Protein AF-A0A958KUE3-F1 (afdb_monomer_lite)

Secondary structure (DSSP, 8-state):
-----PEEEEHHHHHHHHHHTS---HHHHHHHHHHHHHTTSEEEEEEETTEEEEEES-HHHHHHHHHHHHHHHHS-GGG-----GGGHHHHHHHHHHHTTSPP-TTSEEEEEHHHHHHHHHHHHSS---GGGGHHHHHTTSSPPPEEETTEEEEEEEHHHHHHHHHHHHHHHHHHHT-

Radius of gyration: 19.81 Å; chains: 1; bounding box: 50×32×53 Å

Foldseek 3Di:
DDPPFFDKDAPVVQCCCCCPVVVHHVVLVVVLLVLCVVVVQWDWDDPDPPDIIIGGDNPVLVVVLVVVVVCQVPDDPVLHQDDDPLLLLVLVLCLVVQVVADADPVQKGKDAQVVSQVCCCVPPVDGDHPCSCVSVCVSVQWDDWDQDPVGTMIMHRSVVSVSVSVSNVSVVVSVVSD

pLDDT: mean 91.99, std 10.43, range [32.44, 98.0]

Structure (mmCIF, N/CA/C/O backbone):
data_AF-A0A958KUE3-F1
#
_entry.id   AF-A0A958KUE3-F1
#
loop_
_atom_site.group_PDB
_atom_site.id
_atom_site.type_symbol
_atom_site.label_atom_id
_atom_site.label_alt_id
_atom_site.label_comp_id
_atom_site.label_asym_id
_atom_site.label_entity_id
_atom_site.label_seq_id
_atom_site.pdbx_PDB_ins_code
_atom_site.Cartn_x
_atom_site.Cartn_y
_atom_site.Cartn_z
_atom_site.occupancy
_atom_site.B_iso_or_equiv
_atom_site.auth_seq_id
_atom_site.auth_comp_id
_atom_site.auth_asym_id
_atom_site.auth_atom_id
_atom_site.pdbx_PDB_model_num
ATOM 1 N N . GLY A 1 1 ? -30.343 -12.728 -8.451 1.00 33.72 1 GLY A N 1
ATOM 2 C CA . GLY A 1 1 ? -29.444 -11.575 -8.282 1.00 33.72 1 GLY A CA 1
ATOM 3 C C . GLY A 1 1 ? -28.967 -11.576 -6.855 1.00 33.72 1 GLY A C 1
ATOM 4 O O . GLY A 1 1 ? -29.792 -11.409 -5.969 1.00 33.72 1 GLY A O 1
ATOM 5 N N . VAL A 1 2 ? -27.696 -11.893 -6.623 1.00 32.44 2 VAL A N 1
ATOM 6 C CA . VAL A 1 2 ? -27.146 -11.983 -5.267 1.00 32.44 2 VAL A CA 1
ATOM 7 C C . VAL A 1 2 ? -26.737 -10.577 -4.845 1.00 32.44 2 VAL A C 1
ATOM 9 O O . VAL A 1 2 ? -25.892 -9.954 -5.477 1.00 32.44 2 VAL A O 1
ATOM 12 N N . SER A 1 3 ? -27.402 -10.065 -3.814 1.00 36.22 3 SER A N 1
ATOM 13 C CA . SER A 1 3 ? -27.013 -8.849 -3.108 1.00 36.22 3 SER A CA 1
ATOM 14 C C . SER A 1 3 ? -25.618 -9.059 -2.514 1.00 36.22 3 SER A C 1
ATOM 16 O O . SER A 1 3 ? -25.464 -9.850 -1.584 1.00 36.22 3 SER A O 1
ATOM 18 N N . LEU A 1 4 ? -24.601 -8.375 -3.043 1.00 43.69 4 LEU A N 1
ATOM 19 C CA . LEU A 1 4 ? -23.309 -8.206 -2.370 1.00 43.69 4 LEU A CA 1
ATOM 20 C C . LEU A 1 4 ? -23.506 -7.181 -1.241 1.00 43.69 4 LEU A C 1
ATOM 22 O O . LEU A 1 4 ? -23.123 -6.019 -1.345 1.00 43.69 4 LEU A O 1
ATOM 26 N N . GLY A 1 5 ? -24.234 -7.585 -0.200 1.00 45.53 5 GLY A N 1
ATOM 27 C CA . GLY A 1 5 ? -24.525 -6.751 0.960 1.00 45.53 5 GLY A CA 1
ATOM 28 C C . GLY A 1 5 ? -23.297 -6.661 1.857 1.00 45.53 5 GLY A C 1
ATOM 29 O O . GLY A 1 5 ? -22.940 -7.650 2.492 1.00 45.53 5 GLY A O 1
ATOM 30 N N . GLY A 1 6 ? -22.660 -5.489 1.913 1.00 60.41 6 GLY A N 1
ATOM 31 C CA . GLY A 1 6 ? -21.537 -5.233 2.816 1.00 60.41 6 GLY A CA 1
ATOM 32 C C . GLY A 1 6 ? -21.851 -5.609 4.270 1.00 60.41 6 GLY A C 1
ATOM 33 O O . GLY A 1 6 ? -22.996 -5.516 4.725 1.00 60.41 6 GLY A O 1
ATOM 34 N N . HIS A 1 7 ? -20.833 -6.039 5.015 1.00 78.31 7 HIS A N 1
ATOM 35 C CA . HIS A 1 7 ? -21.016 -6.477 6.399 1.00 78.31 7 HIS A CA 1
ATOM 36 C C . HIS A 1 7 ? -21.287 -5.268 7.297 1.00 78.31 7 HIS A C 1
ATOM 38 O O . HIS A 1 7 ? -20.458 -4.361 7.411 1.00 78.31 7 HIS A O 1
ATOM 44 N N . ALA A 1 8 ? -22.461 -5.248 7.929 1.00 84.94 8 ALA A N 1
ATOM 45 C CA . ALA A 1 8 ? -22.851 -4.165 8.818 1.00 84.94 8 ALA A CA 1
ATOM 46 C C . ALA A 1 8 ? -22.104 -4.261 10.151 1.00 84.94 8 ALA A C 1
ATOM 48 O O . ALA A 1 8 ? -22.221 -5.249 10.877 1.00 84.94 8 ALA A O 1
ATOM 49 N N . LEU A 1 9 ? -21.378 -3.201 10.497 1.00 83.94 9 LEU A N 1
ATOM 50 C CA . LEU A 1 9 ? -20.696 -3.073 11.776 1.00 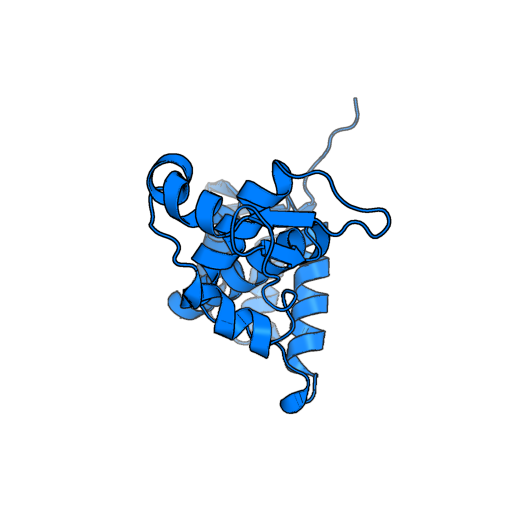83.94 9 LEU A CA 1
ATOM 51 C C . LEU A 1 9 ? -21.504 -2.160 12.704 1.00 83.94 9 LEU A C 1
ATOM 53 O O . LEU A 1 9 ? -21.892 -1.046 12.345 1.00 83.94 9 LEU A O 1
ATOM 57 N N . SER A 1 10 ? -21.753 -2.628 13.927 1.00 87.56 10 SER A N 1
ATOM 58 C CA . SER A 1 10 ? -22.473 -1.843 14.930 1.00 87.56 10 SER A CA 1
ATOM 59 C C . SER A 1 10 ? -21.571 -0.767 15.534 1.00 87.56 10 SER A C 1
ATOM 61 O O . SER A 1 10 ? -20.608 -1.075 16.237 1.00 87.56 10 SER A O 1
ATOM 63 N N . TRP A 1 11 ? -21.939 0.501 15.327 1.00 87.81 11 TRP A N 1
ATOM 64 C CA . TRP A 1 11 ? -21.273 1.665 15.922 1.00 87.81 11 TRP A CA 1
ATOM 65 C C . TRP A 1 11 ? -21.095 1.538 17.439 1.00 87.81 11 TRP A C 1
ATOM 67 O O . TRP A 1 11 ? -20.013 1.765 17.974 1.00 87.81 11 TRP A O 1
ATOM 77 N N . ASN A 1 12 ? -22.161 1.140 18.139 1.00 88.75 12 ASN A N 1
ATOM 78 C CA . ASN A 1 12 ? -22.158 1.035 19.597 1.00 88.75 12 ASN A CA 1
ATOM 79 C C . ASN A 1 12 ? -21.221 -0.067 20.093 1.00 88.75 12 ASN A C 1
ATOM 81 O O . ASN A 1 12 ? -20.610 0.083 21.150 1.00 88.75 12 ASN A O 1
ATOM 85 N N . VAL A 1 13 ? -21.119 -1.166 19.341 1.00 90.25 13 VAL A N 1
ATOM 86 C CA . VAL A 1 13 ? -20.192 -2.257 19.655 1.00 90.25 13 VAL A CA 1
ATOM 87 C C . VAL A 1 13 ? -18.763 -1.778 19.447 1.00 90.25 13 VAL A C 1
ATOM 89 O O . VAL A 1 13 ? -17.971 -1.860 20.380 1.00 90.25 13 VAL A O 1
ATOM 92 N N . LEU A 1 14 ? -18.455 -1.194 18.285 1.00 90.62 14 LEU A N 1
ATOM 93 C CA . LEU A 1 14 ? -17.115 -0.688 17.991 1.00 90.62 14 LEU A CA 1
ATOM 94 C C . LEU A 1 14 ? -16.666 0.346 19.033 1.00 90.62 14 LEU A C 1
ATOM 96 O O . LEU A 1 14 ? -15.618 0.175 19.649 1.00 90.62 14 LEU A O 1
ATOM 100 N N . ARG A 1 15 ? -17.514 1.338 19.334 1.00 92.19 15 ARG A N 1
ATOM 101 C CA . ARG A 1 15 ? -17.239 2.352 20.360 1.00 92.19 15 ARG A CA 1
ATOM 102 C C . ARG A 1 15 ? -16.988 1.735 21.734 1.00 92.19 15 ARG A C 1
ATOM 104 O O . ARG A 1 15 ? -16.117 2.201 22.467 1.00 92.19 15 ARG A O 1
ATOM 111 N N . ARG A 1 16 ? -17.754 0.704 22.105 1.00 93.31 16 ARG A N 1
ATOM 112 C CA . ARG A 1 16 ? -17.563 -0.008 23.373 1.00 93.31 16 ARG A CA 1
ATOM 113 C C . ARG A 1 16 ? -16.196 -0.684 23.420 1.00 93.31 16 ARG A C 1
ATOM 115 O O . ARG A 1 16 ? -15.510 -0.515 24.418 1.00 93.31 16 ARG A O 1
ATOM 122 N N . TYR A 1 17 ? -15.791 -1.385 22.361 1.00 93.56 17 TYR A N 1
ATOM 123 C CA . TYR A 1 17 ? -14.460 -1.992 22.277 1.00 93.56 17 TYR A CA 1
ATOM 124 C C . TYR A 1 17 ? -13.349 -0.941 22.354 1.00 93.56 17 TYR A C 1
ATOM 126 O O . TYR A 1 17 ? -12.425 -1.102 23.149 1.00 93.56 17 TYR A O 1
ATOM 134 N N . THR A 1 18 ? -13.463 0.161 21.605 1.00 93.94 18 THR A N 1
ATOM 135 C CA . THR A 1 18 ? -12.497 1.271 21.645 1.00 93.94 18 THR A CA 1
ATOM 136 C C . THR A 1 18 ? -12.271 1.776 23.069 1.00 93.94 18 THR A C 1
ATOM 138 O O . THR A 1 18 ? -11.129 1.890 23.501 1.00 93.94 18 THR A O 1
ATOM 141 N N . ILE A 1 19 ? -13.345 2.017 23.824 1.00 94.94 19 ILE A N 1
ATOM 142 C CA . ILE A 1 19 ? -13.240 2.577 25.177 1.00 94.94 19 ILE A CA 1
ATOM 143 C C . ILE A 1 19 ? -12.846 1.510 26.201 1.00 94.94 19 ILE A C 1
ATOM 145 O O . ILE A 1 19 ? -11.973 1.738 27.023 1.00 94.94 19 ILE A O 1
ATOM 149 N N . GLN A 1 20 ? -13.511 0.355 26.203 1.00 95.44 20 GLN A N 1
ATOM 150 C CA . GLN A 1 20 ? -13.401 -0.606 27.306 1.00 95.44 20 GLN A CA 1
ATOM 151 C C . GLN A 1 20 ? -12.230 -1.573 27.147 1.00 95.44 20 GLN A C 1
ATOM 153 O O . GLN A 1 20 ? -11.660 -1.998 28.147 1.00 95.44 20 GLN A O 1
ATOM 158 N N . VAL A 1 21 ? -11.877 -1.929 25.912 1.00 94.69 21 VAL A N 1
ATOM 159 C CA . VAL A 1 21 ? -10.801 -2.891 25.641 1.00 94.69 21 VAL A CA 1
ATOM 160 C C . VAL A 1 21 ? -9.515 -2.156 25.303 1.00 94.69 21 VAL A C 1
ATOM 162 O O . VAL A 1 21 ? -8.495 -2.395 25.939 1.00 94.69 21 VAL A O 1
ATOM 165 N N . PHE A 1 22 ? -9.570 -1.228 24.348 1.00 93.12 22 PHE A N 1
ATOM 166 C CA . PHE A 1 22 ? -8.379 -0.499 23.910 1.00 93.12 22 PHE A CA 1
ATOM 167 C C . PHE A 1 22 ? -8.054 0.721 24.776 1.00 93.12 22 PHE A C 1
ATOM 169 O O . PHE A 1 22 ? -6.940 1.222 24.689 1.00 93.12 22 PHE A O 1
ATOM 176 N N . GLN A 1 23 ? -8.986 1.169 25.627 1.00 96.31 23 GLN A N 1
ATOM 177 C CA . GLN A 1 23 ? -8.810 2.348 26.488 1.00 96.31 23 GLN A CA 1
ATOM 178 C C . GLN A 1 23 ? -8.477 3.621 25.689 1.00 96.31 23 GLN A C 1
ATOM 180 O O . GLN A 1 23 ? -7.729 4.482 26.143 1.00 96.31 23 GLN A O 1
ATOM 185 N N . GLU A 1 24 ? -9.060 3.753 24.494 1.00 95.00 24 GLU A N 1
ATOM 186 C CA . GLU A 1 24 ? -8.842 4.875 23.578 1.00 95.00 24 GLU A CA 1
ATOM 187 C C . GLU A 1 24 ? -10.101 5.759 23.449 1.00 95.00 24 GLU A C 1
ATOM 189 O O . GLU A 1 24 ? -11.236 5.286 23.610 1.00 95.00 24 GLU A O 1
ATOM 194 N N . PRO A 1 25 ? -9.953 7.063 23.150 1.00 93.81 25 PRO A N 1
ATOM 195 C CA . PRO A 1 25 ? -11.083 7.967 23.003 1.00 93.81 25 PRO A CA 1
ATOM 196 C C . PRO A 1 25 ? -11.824 7.740 21.675 1.00 93.81 25 PRO A C 1
ATOM 198 O O . PRO A 1 25 ? -11.255 7.337 20.659 1.00 93.81 25 PRO A O 1
ATOM 201 N N . THR A 1 26 ? -13.131 8.033 21.670 1.00 91.75 26 THR A N 1
ATOM 202 C CA . THR A 1 26 ? -14.007 7.783 20.509 1.00 91.75 26 THR A CA 1
ATOM 203 C C . THR A 1 26 ? -13.549 8.530 19.252 1.00 91.75 26 THR A C 1
ATOM 205 O O . THR A 1 26 ? -13.676 7.974 18.169 1.00 91.75 26 THR A O 1
ATOM 208 N N . ASN A 1 27 ? -12.976 9.733 19.373 1.00 91.81 27 ASN A N 1
ATOM 209 C CA . ASN A 1 27 ? -12.491 10.509 18.223 1.00 91.81 27 ASN A CA 1
ATOM 210 C C . ASN A 1 27 ? -11.408 9.768 17.421 1.00 91.81 27 ASN A C 1
ATOM 212 O O . ASN A 1 27 ? -11.469 9.793 16.200 1.00 91.81 27 ASN A O 1
ATOM 216 N N . LYS A 1 28 ? -10.487 9.035 18.069 1.00 92.31 28 LYS A N 1
ATOM 217 C CA . LYS A 1 28 ? -9.491 8.213 17.353 1.00 92.31 28 LYS A CA 1
ATOM 218 C C . LYS A 1 28 ? -10.147 7.121 16.505 1.00 92.31 28 LYS A C 1
ATOM 220 O O . LYS A 1 28 ? -9.715 6.863 15.385 1.00 92.31 28 LYS A O 1
ATOM 225 N N . MET A 1 29 ? -11.206 6.494 17.020 1.00 92.75 29 MET A N 1
ATOM 226 C CA . MET A 1 29 ? -12.002 5.530 16.255 1.00 92.75 29 MET A CA 1
ATOM 227 C C . MET A 1 29 ? -12.714 6.207 15.079 1.00 92.75 29 MET A C 1
ATOM 229 O O . MET A 1 29 ? -12.748 5.631 13.997 1.00 92.75 29 MET A O 1
ATOM 233 N N . GLU A 1 30 ? -13.262 7.414 15.258 1.00 92.56 30 GLU A N 1
ATOM 234 C CA . GLU A 1 30 ? -13.902 8.149 14.158 1.00 92.56 30 GLU A CA 1
ATOM 235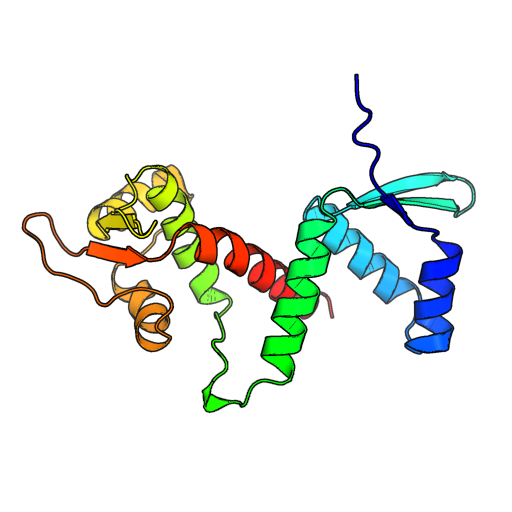 C C . GLU A 1 30 ? -12.899 8.481 13.048 1.00 92.56 30 GLU A C 1
ATOM 237 O O . GLU A 1 30 ? -13.166 8.162 11.894 1.00 92.56 30 GLU A O 1
ATOM 242 N N . THR A 1 31 ? -11.723 9.010 13.400 1.00 94.19 31 THR A N 1
ATOM 243 C CA . THR A 1 31 ? -10.640 9.297 12.448 1.00 94.19 31 THR A CA 1
ATOM 244 C C . THR A 1 31 ? -10.201 8.039 11.701 1.00 94.19 31 THR A C 1
ATOM 246 O O . THR A 1 31 ? -10.052 8.068 10.482 1.00 94.19 31 THR A O 1
ATOM 249 N N . LEU A 1 32 ? -10.051 6.902 12.393 1.00 93.75 32 LEU A N 1
ATOM 250 C CA . LEU A 1 32 ? -9.728 5.635 11.732 1.00 93.75 32 LEU A CA 1
ATOM 251 C C . LEU A 1 32 ? -10.821 5.218 10.738 1.00 93.75 32 LEU A C 1
ATOM 253 O O . LEU A 1 32 ? -10.508 4.811 9.624 1.00 93.75 32 LEU A O 1
ATOM 257 N N . LEU A 1 33 ? -12.098 5.329 11.110 1.00 94.12 33 LEU A N 1
ATOM 258 C CA . LEU A 1 33 ? -13.204 5.006 10.208 1.00 94.12 33 LEU A CA 1
ATOM 259 C C . LEU A 1 33 ? -13.247 5.942 8.994 1.00 94.12 33 LEU A C 1
ATOM 261 O O . LEU A 1 33 ? -13.525 5.481 7.892 1.00 94.12 33 LEU A O 1
ATOM 265 N N . GLU A 1 34 ? -12.955 7.228 9.172 1.00 94.56 34 GLU A N 1
ATOM 266 C CA . GLU A 1 34 ? -12.860 8.198 8.076 1.00 94.56 34 GLU A CA 1
ATOM 267 C C . GLU A 1 34 ? -11.718 7.851 7.114 1.00 94.56 34 GLU A C 1
ATOM 269 O O . GLU A 1 34 ? -11.934 7.829 5.903 1.00 94.56 34 GLU A O 1
ATOM 274 N N . ILE A 1 35 ? -10.543 7.480 7.636 1.00 95.56 35 ILE A N 1
ATOM 275 C CA . ILE A 1 35 ? -9.414 6.991 6.830 1.00 95.56 35 ILE A CA 1
ATOM 276 C C . ILE A 1 35 ? -9.818 5.737 6.049 1.00 95.56 35 ILE A C 1
ATOM 278 O O . ILE A 1 35 ? -9.646 5.683 4.833 1.00 95.56 35 ILE A O 1
ATOM 282 N N . LEU A 1 36 ? -10.399 4.735 6.715 1.00 95.25 36 LEU A N 1
ATOM 283 C CA . LEU A 1 36 ? -10.846 3.504 6.055 1.00 95.25 36 LEU A CA 1
ATOM 284 C C . LEU A 1 36 ? -11.924 3.785 4.997 1.00 95.25 36 LEU A C 1
ATOM 286 O O . LEU A 1 36 ? -11.939 3.145 3.944 1.00 95.25 36 LEU A O 1
ATOM 290 N N . SER A 1 37 ? -12.798 4.764 5.241 1.00 94.69 37 SER A N 1
ATOM 291 C CA . SER A 1 37 ? -13.791 5.205 4.264 1.00 94.69 37 SER A CA 1
ATOM 292 C C . SER A 1 37 ? -13.154 5.891 3.057 1.00 94.69 37 SER A C 1
ATOM 294 O O . SER A 1 37 ? -13.605 5.657 1.939 1.00 94.69 37 SER A O 1
ATOM 296 N N . ALA A 1 38 ? -12.103 6.693 3.250 1.00 94.50 38 ALA A N 1
ATOM 297 C CA . ALA A 1 38 ? -11.366 7.344 2.166 1.00 94.50 38 ALA A CA 1
ATOM 298 C C . ALA A 1 38 ? -10.618 6.343 1.264 1.00 94.50 38 ALA A C 1
ATOM 300 O O . ALA A 1 38 ? -10.400 6.617 0.088 1.00 94.50 38 ALA A O 1
ATOM 301 N N . PHE A 1 39 ? -10.272 5.166 1.793 1.00 94.31 39 PHE A N 1
ATOM 302 C CA . PHE A 1 39 ? -9.719 4.035 1.032 1.00 94.31 39 PHE A CA 1
ATOM 303 C C . PHE A 1 39 ? -10.802 3.117 0.430 1.00 94.31 39 PHE A C 1
ATOM 305 O O . PHE A 1 39 ? -10.495 2.056 -0.131 1.00 94.31 39 PHE A O 1
ATOM 312 N N . GLU A 1 40 ? -12.076 3.500 0.561 1.00 94.31 40 GLU A N 1
ATOM 313 C CA . GLU A 1 40 ? -13.239 2.729 0.111 1.00 94.31 40 GLU A CA 1
ATOM 314 C C . GLU A 1 40 ? -13.294 1.317 0.724 1.00 94.31 40 GLU A C 1
ATOM 316 O O . GLU A 1 40 ? -13.820 0.377 0.127 1.00 94.31 40 GLU A O 1
ATOM 321 N N . ILE A 1 41 ? -12.707 1.131 1.910 1.00 95.12 41 ILE A N 1
ATOM 322 C CA . ILE A 1 41 ? -12.736 -0.147 2.636 1.00 95.12 41 ILE A CA 1
ATOM 323 C C . ILE A 1 41 ? -14.097 -0.332 3.307 1.00 95.12 41 ILE A C 1
ATOM 325 O O . ILE A 1 41 ? -14.614 -1.447 3.396 1.00 95.12 41 ILE A O 1
ATOM 329 N N . LEU A 1 42 ? -14.694 0.769 3.756 1.00 95.25 42 LEU A N 1
ATOM 330 C CA . LEU A 1 42 ? -16.022 0.822 4.347 1.00 95.25 42 LEU A CA 1
ATOM 331 C C . LEU A 1 42 ? -16.759 2.090 3.912 1.00 95.25 42 LEU A C 1
ATOM 333 O O . LEU A 1 42 ? -16.154 3.023 3.394 1.00 95.25 42 LEU A O 1
ATOM 337 N N . THR A 1 43 ? -18.062 2.142 4.152 1.00 94.50 43 THR A N 1
ATOM 338 C CA . THR A 1 43 ? -18.859 3.368 4.057 1.00 94.50 43 THR A CA 1
ATOM 339 C C . THR A 1 43 ? -19.466 3.708 5.410 1.00 94.50 43 THR A C 1
ATOM 341 O O . THR A 1 43 ? -19.745 2.825 6.227 1.00 94.50 43 THR A O 1
ATOM 344 N N . ILE A 1 44 ? -19.671 5.004 5.651 1.00 93.12 44 ILE A N 1
ATOM 345 C CA . ILE A 1 44 ? -20.304 5.525 6.864 1.00 93.12 44 ILE A CA 1
ATOM 346 C C . ILE A 1 44 ? -21.554 6.306 6.457 1.00 93.12 44 ILE A C 1
ATOM 348 O O . ILE A 1 44 ? -21.470 7.406 5.917 1.00 93.12 44 ILE A O 1
ATOM 352 N N . GLU A 1 45 ? -22.727 5.759 6.755 1.00 90.25 45 GLU A N 1
ATOM 353 C CA . GLU A 1 45 ? -24.012 6.429 6.562 1.00 90.25 45 GLU A CA 1
ATOM 354 C C . GLU A 1 45 ? -24.444 7.098 7.874 1.00 90.25 45 GLU A C 1
ATOM 356 O O . GLU A 1 45 ? -24.555 6.449 8.920 1.00 90.25 45 GLU A O 1
ATOM 361 N N . LYS A 1 46 ? -24.711 8.409 7.837 1.00 88.06 46 LYS A N 1
ATOM 362 C CA . LYS A 1 46 ? -25.280 9.144 8.976 1.00 88.06 46 LYS A CA 1
ATOM 363 C C . LYS A 1 46 ? -26.799 8.973 8.960 1.00 88.06 46 LYS A C 1
ATOM 365 O O . LYS A 1 46 ? -27.457 9.445 8.042 1.00 88.06 46 LYS A O 1
ATOM 370 N N . LEU A 1 47 ? -27.351 8.332 9.987 1.00 85.88 47 LEU A N 1
ATOM 371 C CA . LEU A 1 47 ? -28.790 8.056 10.101 1.00 85.88 47 LEU A CA 1
ATOM 372 C C . LEU A 1 47 ? -29.561 9.140 10.883 1.00 85.88 47 LEU A C 1
ATOM 374 O O . LEU A 1 47 ? -30.763 9.005 11.088 1.00 85.88 47 LEU A O 1
ATOM 378 N N . GLY A 1 48 ? -28.878 10.199 11.333 1.00 82.50 48 GLY A N 1
ATOM 379 C CA . GLY A 1 48 ? -29.438 11.239 12.205 1.00 82.50 48 GLY A CA 1
ATOM 380 C C . GLY A 1 48 ? -29.268 10.931 13.698 1.00 82.50 48 GLY A C 1
ATOM 381 O O . GLY A 1 48 ? -28.949 9.806 14.078 1.00 82.50 48 GLY A O 1
ATOM 382 N N . GLU A 1 49 ? -29.425 11.949 14.553 1.00 81.12 49 GLU A N 1
ATOM 383 C CA . GLU A 1 49 ? -29.377 11.818 16.028 1.00 81.12 49 GLU A CA 1
ATOM 384 C C . GLU A 1 49 ? -28.100 11.131 16.563 1.00 81.12 49 GLU A C 1
ATOM 386 O O . GLU A 1 49 ? -28.132 10.367 17.525 1.00 81.12 49 GLU A O 1
ATOM 391 N N . GLY A 1 50 ? -26.957 11.341 15.900 1.00 74.81 50 GLY A N 1
ATOM 392 C CA . GLY A 1 50 ? -25.684 10.705 16.270 1.00 74.81 50 GLY A CA 1
ATOM 393 C C . GLY A 1 50 ? -25.569 9.220 15.901 1.00 74.81 50 GLY A C 1
ATOM 394 O O . GLY A 1 50 ? -24.543 8.601 16.184 1.00 74.81 50 GLY A O 1
ATOM 395 N N . ARG A 1 51 ? -26.574 8.637 15.233 1.00 80.06 51 ARG A N 1
ATOM 396 C CA . ARG A 1 51 ? -26.531 7.257 14.737 1.00 80.06 51 ARG A CA 1
ATOM 397 C C . ARG A 1 51 ? -25.748 7.176 13.430 1.00 80.06 51 ARG A C 1
ATOM 399 O O . ARG A 1 51 ? -25.962 7.955 12.498 1.00 80.06 51 ARG A O 1
ATOM 406 N N . LYS A 1 52 ? -24.857 6.190 13.358 1.00 87.88 52 LYS A N 1
ATOM 407 C CA . LYS A 1 52 ? -24.035 5.878 12.187 1.00 87.88 52 LYS A CA 1
ATOM 408 C C . LYS A 1 52 ? -24.230 4.410 11.824 1.00 87.88 52 LYS A C 1
ATOM 410 O O . LYS A 1 52 ? -24.253 3.554 12.709 1.00 87.88 52 LYS A O 1
ATOM 415 N N . LYS A 1 53 ? -24.355 4.122 10.534 1.00 88.94 53 LYS A N 1
ATOM 416 C CA . LYS A 1 53 ? -24.315 2.769 9.981 1.00 88.94 53 LYS A CA 1
ATOM 417 C C . LYS A 1 53 ? -23.012 2.617 9.215 1.00 88.94 53 LYS A C 1
ATOM 419 O O . LYS A 1 53 ? -22.707 3.433 8.353 1.00 88.94 53 LYS A O 1
ATOM 424 N N . ILE A 1 54 ? -22.244 1.595 9.569 1.00 93.00 54 ILE A N 1
ATOM 425 C CA . ILE A 1 54 ? -20.964 1.289 8.937 1.00 93.00 54 ILE A CA 1
ATOM 426 C C . ILE A 1 54 ? -21.158 0.029 8.103 1.00 93.00 54 ILE A C 1
ATOM 428 O O . ILE A 1 54 ? -21.644 -0.975 8.627 1.00 93.00 54 ILE A O 1
ATOM 432 N N . LEU A 1 55 ? -20.786 0.080 6.828 1.00 93.56 55 LEU A N 1
ATOM 433 C CA . LEU A 1 55 ? -20.823 -1.070 5.927 1.00 93.56 55 LEU A CA 1
ATOM 434 C C . LEU A 1 55 ? -19.420 -1.353 5.411 1.00 93.56 55 LEU A C 1
ATOM 436 O O . LEU A 1 55 ? -18.825 -0.515 4.741 1.00 93.56 55 LEU A O 1
ATOM 440 N N . ILE A 1 56 ? -18.899 -2.535 5.712 1.00 92.62 56 ILE A N 1
ATOM 441 C CA . ILE A 1 56 ? -17.604 -2.990 5.208 1.00 92.62 56 ILE A CA 1
ATOM 442 C C . ILE A 1 56 ? -17.775 -3.431 3.751 1.00 92.62 56 ILE A C 1
ATOM 444 O O . ILE A 1 56 ? -18.585 -4.315 3.470 1.00 92.62 56 ILE A O 1
ATOM 448 N N . GLN A 1 57 ? -16.995 -2.830 2.851 1.00 93.81 57 GLN A N 1
ATOM 449 C CA . GLN A 1 57 ? -16.982 -3.122 1.413 1.00 93.81 57 GLN A CA 1
ATOM 450 C C . GLN A 1 57 ? -15.863 -4.102 1.039 1.00 93.81 57 GLN A C 1
ATOM 452 O O . GLN A 1 57 ? -16.062 -4.978 0.205 1.00 93.81 57 GLN A O 1
ATOM 457 N N . LYS A 1 58 ? -14.690 -3.979 1.676 1.00 93.12 58 LYS A N 1
ATOM 458 C CA . LYS A 1 58 ? -13.491 -4.779 1.372 1.00 93.12 58 LYS A CA 1
ATOM 459 C C . LYS A 1 58 ? -13.090 -5.623 2.586 1.00 93.12 58 LYS A C 1
ATOM 461 O O . LYS A 1 58 ? -12.098 -5.334 3.250 1.00 93.12 58 LYS A O 1
ATOM 466 N N . LEU A 1 59 ? -13.896 -6.638 2.917 1.00 91.06 59 LEU A N 1
ATOM 467 C CA . LEU A 1 59 ? -13.647 -7.486 4.092 1.00 91.06 59 LEU A CA 1
ATOM 468 C C . LEU A 1 59 ? -12.330 -8.266 3.975 1.00 91.06 59 LEU A C 1
ATOM 470 O O . LEU A 1 59 ? -11.540 -8.235 4.912 1.00 91.06 59 LEU A O 1
ATOM 474 N N . GLU A 1 60 ? -12.083 -8.904 2.828 1.00 92.06 60 GLU A N 1
ATOM 475 C CA . GLU A 1 60 ? -10.856 -9.679 2.571 1.00 92.06 60 GLU A CA 1
ATOM 476 C C . GLU A 1 60 ? -9.602 -8.822 2.766 1.00 92.06 60 GLU A C 1
ATOM 478 O O . GLU A 1 60 ? -8.702 -9.207 3.501 1.00 92.06 60 GLU A O 1
ATOM 483 N N . PHE A 1 61 ? -9.607 -7.589 2.245 1.00 94.00 61 PHE A N 1
ATOM 484 C CA . PHE A 1 61 ? -8.519 -6.635 2.457 1.00 94.00 61 PHE A CA 1
ATOM 485 C C . PHE A 1 61 ? -8.204 -6.409 3.944 1.00 94.00 61 PHE A C 1
ATOM 487 O O . PHE A 1 61 ? -7.037 -6.335 4.316 1.00 94.00 61 PHE A O 1
ATOM 494 N N . MET A 1 62 ? -9.224 -6.267 4.800 1.00 92.19 62 MET A N 1
ATOM 495 C CA . MET A 1 62 ? -8.999 -6.043 6.232 1.00 92.19 62 MET A CA 1
ATOM 496 C C . MET A 1 62 ? -8.420 -7.276 6.922 1.00 92.19 62 MET A C 1
ATOM 498 O O . MET A 1 62 ? -7.572 -7.122 7.797 1.00 92.19 62 MET A O 1
ATOM 502 N N . VAL A 1 63 ? -8.881 -8.472 6.548 1.00 93.62 63 VAL A N 1
ATOM 503 C CA . VAL A 1 63 ? -8.352 -9.732 7.086 1.00 93.62 63 VAL A CA 1
ATOM 504 C C . VAL A 1 63 ? -6.883 -9.875 6.694 1.00 93.62 63 VAL A C 1
ATOM 506 O O . VAL A 1 63 ? -6.030 -9.957 7.577 1.00 93.62 63 VAL A O 1
ATOM 509 N N . ASP A 1 64 ? -6.580 -9.754 5.401 1.00 95.62 64 ASP A N 1
ATOM 510 C CA . ASP A 1 64 ? -5.218 -9.857 4.877 1.00 95.62 64 ASP A CA 1
ATOM 511 C C . ASP A 1 64 ? -4.291 -8.788 5.475 1.00 95.62 64 ASP A C 1
ATOM 513 O O . ASP A 1 64 ? -3.126 -9.059 5.765 1.00 95.62 64 ASP A O 1
ATOM 517 N N . PHE A 1 65 ? -4.795 -7.565 5.686 1.00 96.44 65 PHE A N 1
ATOM 518 C CA . PHE A 1 65 ? -4.033 -6.487 6.317 1.00 96.44 65 PHE A CA 1
ATOM 519 C C . PHE A 1 65 ? -3.675 -6.814 7.769 1.00 96.44 65 PHE A C 1
ATOM 521 O O . PHE A 1 65 ? -2.545 -6.569 8.191 1.00 96.44 65 PHE A O 1
ATOM 528 N N . VAL A 1 66 ? -4.623 -7.354 8.543 1.00 94.44 66 VAL A N 1
ATOM 529 C CA . VAL A 1 66 ? -4.385 -7.737 9.942 1.00 94.44 66 VAL A CA 1
ATOM 530 C C . VAL A 1 66 ? -3.373 -8.876 10.023 1.00 94.44 66 VAL A C 1
ATOM 532 O O . VAL A 1 66 ? -2.472 -8.815 10.859 1.00 94.44 66 VAL A O 1
ATOM 535 N N . GLU A 1 67 ? -3.482 -9.880 9.153 1.00 95.88 67 GLU A N 1
ATOM 536 C CA . GLU A 1 67 ? -2.515 -10.980 9.069 1.00 95.88 67 GLU A CA 1
ATOM 537 C C . GLU A 1 67 ? -1.119 -10.460 8.719 1.00 95.88 67 GLU A C 1
ATOM 539 O O . GLU A 1 67 ? -0.184 -10.651 9.498 1.00 95.88 67 GLU A O 1
ATOM 544 N N . PHE A 1 68 ? -1.000 -9.692 7.632 1.00 96.19 68 PHE A N 1
ATOM 545 C CA . PHE A 1 68 ? 0.251 -9.057 7.218 1.00 96.19 68 PHE A CA 1
ATOM 546 C C . PHE A 1 68 ? 0.881 -8.221 8.339 1.00 96.19 68 PHE A C 1
ATOM 548 O O . PHE A 1 68 ? 2.075 -8.340 8.621 1.00 96.19 68 PHE A O 1
ATOM 555 N N . TYR A 1 69 ? 0.098 -7.354 8.986 1.00 95.38 69 TYR A N 1
ATOM 556 C CA . TYR A 1 69 ? 0.637 -6.442 9.988 1.00 95.38 69 TYR A CA 1
ATOM 557 C C . TYR A 1 69 ? 1.052 -7.181 11.263 1.00 95.38 69 TYR A C 1
ATOM 559 O O . TYR A 1 69 ? 2.079 -6.843 11.848 1.00 95.38 69 TYR A O 1
ATOM 567 N N . ASN A 1 70 ? 0.319 -8.222 11.668 1.00 94.81 70 ASN A N 1
ATOM 568 C CA . ASN A 1 70 ? 0.725 -9.086 12.776 1.00 94.81 70 ASN A CA 1
ATOM 569 C C . ASN A 1 70 ? 2.026 -9.827 12.456 1.00 94.81 70 ASN A C 1
ATOM 571 O O . ASN A 1 70 ? 2.956 -9.790 13.261 1.00 94.81 70 ASN A O 1
ATOM 575 N N . GLU A 1 71 ? 2.128 -10.450 11.281 1.00 94.88 71 GLU A N 1
ATOM 576 C CA . GLU A 1 71 ? 3.363 -11.105 10.839 1.00 94.88 71 GLU A CA 1
ATOM 577 C C . GLU A 1 71 ? 4.541 -10.129 10.860 1.00 94.88 71 GLU A C 1
ATOM 579 O O . GLU A 1 71 ? 5.586 -10.431 11.435 1.00 94.88 71 GLU A O 1
ATOM 584 N N . TYR A 1 72 ? 4.356 -8.919 10.330 1.00 95.06 72 TYR A N 1
ATOM 585 C CA . TYR A 1 72 ? 5.370 -7.871 10.359 1.00 95.06 72 TYR A CA 1
ATOM 586 C C . TYR A 1 72 ? 5.760 -7.461 11.793 1.00 95.06 72 TYR A C 1
ATOM 588 O O . TYR A 1 72 ? 6.948 -7.342 12.103 1.00 95.06 72 TYR A O 1
ATOM 596 N N . LEU A 1 73 ? 4.788 -7.263 12.692 1.00 93.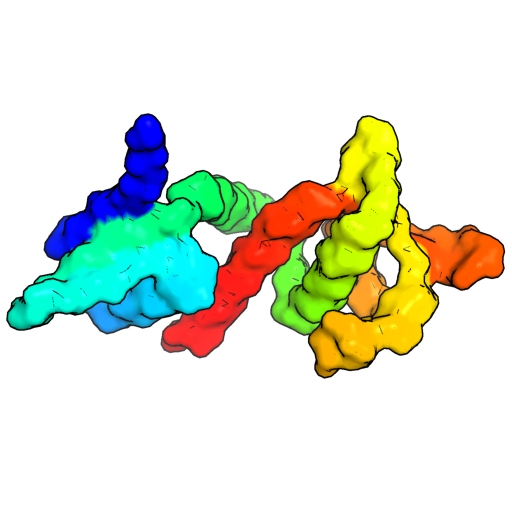75 73 LEU A N 1
ATOM 597 C CA . LEU A 1 73 ? 5.026 -6.849 14.081 1.00 93.75 73 LEU A CA 1
ATOM 598 C C . LEU A 1 73 ? 5.744 -7.910 14.919 1.00 93.75 73 LEU A C 1
ATOM 600 O O . LEU A 1 73 ? 6.496 -7.546 15.827 1.00 93.75 73 LEU A O 1
ATOM 604 N N . TYR A 1 74 ? 5.527 -9.193 14.632 1.00 95.06 74 TYR A N 1
ATOM 605 C CA . TYR A 1 74 ? 6.138 -10.307 15.361 1.00 95.06 74 TYR A CA 1
ATOM 606 C C . TYR A 1 74 ? 7.359 -10.910 14.654 1.00 95.06 74 TYR A C 1
ATOM 608 O O . TYR A 1 74 ? 8.102 -11.679 15.266 1.00 95.06 74 TYR A O 1
ATOM 616 N N . ALA A 1 75 ? 7.630 -10.527 13.405 1.00 94.19 75 ALA A N 1
ATOM 617 C CA . ALA A 1 75 ? 8.863 -10.873 12.713 1.00 94.19 75 ALA A CA 1
ATOM 618 C C . ALA A 1 75 ? 10.088 -10.291 13.434 1.00 94.19 75 ALA A C 1
ATOM 620 O O . ALA A 1 75 ? 10.037 -9.191 14.004 1.00 94.19 75 ALA A O 1
ATOM 621 N N . LYS A 1 76 ? 11.217 -11.008 13.356 1.00 94.38 76 LYS A N 1
ATOM 622 C CA . LYS A 1 76 ? 12.522 -10.493 13.791 1.00 94.38 76 LYS A CA 1
ATOM 623 C C . LYS A 1 76 ? 12.884 -9.272 12.956 1.00 94.38 76 LYS A C 1
ATOM 625 O O . LYS A 1 76 ? 12.599 -9.248 11.760 1.00 94.38 76 LYS A O 1
ATOM 630 N N . GLU A 1 77 ? 13.549 -8.298 13.560 1.00 89.25 77 GLU A N 1
ATOM 631 C CA . GLU A 1 77 ? 13.897 -7.035 12.898 1.00 89.25 77 GLU A CA 1
ATOM 632 C C . GLU A 1 77 ? 14.644 -7.250 11.571 1.00 89.25 77 GLU A C 1
ATOM 634 O O . GLU A 1 77 ? 14.256 -6.687 10.556 1.00 89.25 77 GLU A O 1
ATOM 639 N N . GLU A 1 78 ? 15.604 -8.178 11.541 1.00 89.88 78 GLU A N 1
ATOM 640 C CA . GLU A 1 78 ? 16.383 -8.550 10.346 1.00 89.88 78 GLU A CA 1
ATOM 641 C C . GLU A 1 78 ? 15.541 -9.132 9.196 1.00 89.88 78 GLU A C 1
ATOM 643 O O . GLU A 1 78 ? 15.951 -9.100 8.039 1.00 89.88 78 GLU A O 1
ATOM 648 N N . SER A 1 79 ? 14.370 -9.692 9.511 1.00 88.94 79 SER A N 1
ATOM 649 C CA . SER A 1 79 ? 13.445 -10.281 8.533 1.00 88.94 79 SER A CA 1
ATOM 650 C C . SER A 1 79 ? 12.334 -9.329 8.093 1.00 88.94 79 SER A C 1
ATOM 652 O O . SER A 1 79 ? 11.572 -9.662 7.186 1.00 88.94 79 SER A O 1
ATOM 654 N N . ARG A 1 80 ? 12.215 -8.153 8.723 1.00 91.88 80 ARG A N 1
ATOM 655 C CA . ARG A 1 80 ? 11.186 -7.178 8.365 1.00 91.88 80 ARG A CA 1
ATOM 656 C C . ARG A 1 80 ? 11.565 -6.478 7.074 1.00 91.88 80 ARG A C 1
ATOM 658 O O . ARG A 1 80 ? 12.606 -5.836 6.973 1.00 91.88 80 ARG A O 1
ATOM 665 N N . VAL A 1 81 ? 10.662 -6.544 6.105 1.00 93.06 81 VAL A N 1
ATOM 666 C CA . VAL A 1 81 ? 10.753 -5.743 4.889 1.00 93.06 81 VAL A CA 1
ATOM 667 C C . VAL A 1 81 ? 9.880 -4.512 5.071 1.00 93.06 81 VAL A C 1
ATOM 669 O O . VAL A 1 81 ? 8.656 -4.605 5.043 1.00 93.06 81 VAL A O 1
ATOM 672 N N . THR A 1 82 ? 10.516 -3.359 5.264 1.00 95.50 82 THR A N 1
ATOM 673 C CA . THR A 1 82 ? 9.827 -2.074 5.428 1.00 95.50 82 THR A CA 1
ATOM 674 C C . THR A 1 82 ? 9.893 -1.276 4.137 1.00 95.50 82 THR A C 1
ATOM 676 O O . THR A 1 82 ? 10.972 -0.847 3.715 1.00 95.50 82 THR A O 1
ATOM 679 N N . ILE A 1 83 ? 8.735 -1.040 3.527 1.00 97.12 83 ILE A N 1
ATOM 680 C CA . ILE A 1 83 ? 8.611 -0.119 2.395 1.00 97.12 83 ILE A CA 1
ATOM 681 C C . ILE A 1 83 ? 8.542 1.290 2.943 1.00 97.12 83 ILE A C 1
ATOM 683 O O . ILE A 1 83 ? 7.630 1.585 3.699 1.00 97.12 83 ILE A O 1
ATOM 687 N N . GLU A 1 84 ? 9.470 2.154 2.553 1.00 96.69 84 GLU A N 1
ATOM 688 C CA . GLU A 1 84 ? 9.482 3.553 2.964 1.00 96.69 84 GLU A CA 1
ATOM 689 C C . GLU A 1 84 ? 8.423 4.363 2.212 1.00 96.69 84 GLU A C 1
ATOM 691 O O . GLU A 1 84 ? 8.169 4.152 1.026 1.00 96.69 84 GLU A O 1
ATOM 696 N N . LYS A 1 85 ? 7.864 5.389 2.863 1.00 96.12 85 LYS A N 1
ATOM 697 C CA . LYS A 1 85 ? 6.857 6.278 2.258 1.00 96.12 85 LYS A CA 1
ATOM 698 C C . LYS A 1 85 ? 7.312 6.871 0.917 1.00 96.12 85 LYS A C 1
ATOM 700 O O . LYS A 1 85 ? 6.515 6.978 -0.011 1.00 96.12 85 LYS A O 1
ATOM 705 N N . LYS A 1 86 ? 8.603 7.209 0.801 1.00 95.62 86 LYS A N 1
ATOM 706 C CA . LYS A 1 86 ? 9.221 7.749 -0.424 1.00 95.62 86 LYS A CA 1
ATOM 707 C C . LYS A 1 86 ? 9.308 6.735 -1.575 1.00 95.62 86 LYS A C 1
ATOM 709 O O . LYS A 1 86 ? 9.464 7.144 -2.716 1.00 95.62 86 LYS A O 1
ATOM 714 N N . GLU A 1 87 ? 9.215 5.437 -1.284 1.00 97.31 87 GLU A N 1
ATOM 715 C CA . GLU A 1 87 ? 9.265 4.349 -2.272 1.00 97.31 87 GLU A CA 1
ATOM 716 C C . GLU A 1 87 ? 7.873 4.007 -2.829 1.00 97.31 87 GLU A C 1
ATOM 718 O O . GLU A 1 87 ? 7.763 3.346 -3.862 1.00 97.31 87 GLU A O 1
ATOM 723 N N . LEU A 1 88 ? 6.794 4.474 -2.186 1.00 97.06 88 LEU A N 1
ATOM 724 C CA . LEU A 1 88 ? 5.425 4.208 -2.634 1.00 97.06 88 LEU A CA 1
ATOM 725 C C . LEU A 1 88 ? 5.122 4.709 -4.055 1.00 97.06 88 LEU A C 1
ATOM 727 O O . LEU A 1 88 ? 4.487 3.955 -4.793 1.00 97.06 88 LEU A O 1
ATOM 731 N N . PRO A 1 89 ? 5.533 5.921 -4.485 1.00 96.25 89 PRO A N 1
ATOM 732 C CA . PRO A 1 89 ? 5.331 6.350 -5.870 1.00 96.25 89 PRO A CA 1
ATOM 733 C C . PRO A 1 89 ? 6.014 5.408 -6.870 1.00 96.25 89 PRO A C 1
ATOM 735 O O . PRO A 1 89 ? 5.412 5.024 -7.869 1.00 96.25 89 PRO A O 1
ATOM 738 N N . THR A 1 90 ? 7.228 4.950 -6.558 1.00 97.12 90 THR A N 1
ATOM 739 C CA . THR A 1 90 ? 7.976 3.991 -7.381 1.00 97.12 90 THR A CA 1
ATOM 740 C C . THR A 1 90 ? 7.239 2.655 -7.502 1.00 97.12 90 THR A C 1
ATOM 742 O O . THR A 1 90 ? 7.076 2.135 -8.604 1.00 97.12 90 THR A O 1
ATOM 745 N N . LEU A 1 91 ? 6.722 2.112 -6.395 1.00 98.00 91 LEU A N 1
ATOM 746 C CA . LEU A 1 91 ? 5.943 0.868 -6.414 1.00 98.00 91 LEU A CA 1
ATOM 747 C C . LEU A 1 91 ? 4.602 1.016 -7.149 1.00 98.00 91 LEU A C 1
ATOM 749 O O . LEU A 1 91 ? 4.191 0.101 -7.860 1.00 98.00 91 LEU A O 1
ATOM 753 N N . LYS A 1 92 ? 3.931 2.168 -7.026 1.00 97.38 92 LYS A N 1
ATOM 754 C CA . LYS A 1 92 ? 2.711 2.472 -7.792 1.00 97.38 92 LYS A CA 1
ATOM 755 C C . LYS A 1 92 ? 2.983 2.521 -9.289 1.00 97.38 92 LYS A C 1
ATOM 757 O O . LYS A 1 92 ? 2.183 1.995 -10.059 1.00 97.38 92 LYS A O 1
ATOM 762 N N . ALA A 1 93 ? 4.108 3.108 -9.694 1.00 97.69 93 ALA A N 1
ATOM 763 C CA . ALA A 1 93 ? 4.530 3.091 -11.085 1.00 97.69 93 ALA A CA 1
ATOM 764 C C . ALA A 1 93 ? 4.763 1.656 -11.569 1.00 97.69 93 ALA A C 1
ATOM 766 O O . ALA A 1 93 ? 4.229 1.285 -12.611 1.00 97.69 93 ALA A O 1
ATOM 767 N N . LEU A 1 94 ? 5.460 0.819 -10.789 1.00 97.81 94 LEU A N 1
ATOM 768 C CA . LEU A 1 94 ? 5.607 -0.600 -11.123 1.00 97.81 94 LEU A CA 1
ATOM 769 C C . LEU A 1 94 ? 4.247 -1.268 -11.315 1.00 97.81 94 LEU A C 1
ATOM 771 O O . LEU A 1 94 ? 4.010 -1.799 -12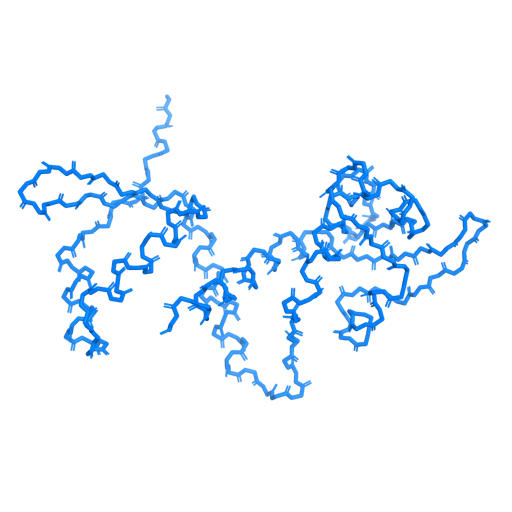.387 1.00 97.81 94 LEU A O 1
ATOM 775 N N . ILE A 1 95 ? 3.318 -1.168 -10.364 1.00 97.62 95 ILE A N 1
ATOM 776 C CA . ILE A 1 95 ? 1.976 -1.762 -10.510 1.00 97.62 95 ILE A CA 1
ATOM 777 C C . ILE A 1 95 ? 1.287 -1.283 -11.796 1.00 97.62 95 ILE A C 1
ATOM 779 O O . ILE A 1 95 ? 0.788 -2.093 -12.577 1.00 97.62 95 ILE A O 1
ATOM 783 N N . TYR A 1 96 ? 1.302 0.026 -12.052 1.00 97.88 96 TYR A N 1
ATOM 784 C CA . TYR A 1 96 ? 0.661 0.618 -13.222 1.00 97.88 96 TYR A CA 1
ATOM 785 C C . TYR A 1 96 ? 1.226 0.084 -14.549 1.00 97.88 96 TYR A C 1
ATOM 787 O O . TYR A 1 96 ? 0.463 -0.336 -15.419 1.00 97.88 96 TYR A O 1
ATOM 795 N N . TYR A 1 97 ? 2.552 0.059 -14.711 1.00 97.44 97 TYR A N 1
ATOM 796 C CA . TYR A 1 97 ? 3.186 -0.467 -15.926 1.00 97.44 97 TYR A CA 1
ATOM 797 C C . TYR A 1 97 ? 3.177 -1.999 -15.977 1.00 97.44 97 TYR A C 1
ATOM 799 O O . TYR A 1 97 ? 3.115 -2.576 -17.059 1.00 97.44 97 TYR A O 1
ATOM 807 N N . GLY A 1 98 ? 3.171 -2.667 -14.826 1.00 97.00 98 GLY A N 1
ATOM 808 C CA . GLY A 1 98 ? 3.058 -4.114 -14.696 1.00 97.00 98 GLY A CA 1
ATOM 809 C C . GLY A 1 98 ? 1.720 -4.641 -15.198 1.00 97.00 98 GLY A C 1
ATOM 810 O O . GLY A 1 98 ? 1.696 -5.652 -15.889 1.00 97.00 98 GLY A O 1
ATOM 811 N N . HIS A 1 99 ? 0.619 -3.919 -14.965 1.00 96.56 99 HIS A N 1
ATOM 812 C CA . HIS A 1 99 ? -0.685 -4.249 -15.555 1.00 96.56 99 HIS A CA 1
ATOM 813 C C . HIS A 1 99 ? -0.720 -4.142 -17.087 1.00 96.56 99 HIS A C 1
ATOM 815 O O . HIS A 1 99 ? -1.611 -4.713 -17.714 1.00 96.56 99 HIS A O 1
ATOM 821 N N . LYS A 1 100 ? 0.234 -3.426 -17.697 1.00 95.31 100 LYS A N 1
ATOM 822 C CA . LYS A 1 100 ? 0.407 -3.347 -19.156 1.00 95.31 100 LYS A CA 1
ATOM 823 C C . LYS A 1 100 ? 1.351 -4.433 -19.694 1.00 95.31 100 LYS A C 1
ATOM 825 O O . LYS A 1 100 ? 1.424 -4.623 -20.905 1.00 95.31 100 LYS A O 1
ATOM 830 N N . ALA A 1 101 ? 2.093 -5.113 -18.819 1.00 95.06 101 ALA A N 1
ATOM 831 C CA . ALA A 1 101 ? 3.052 -6.148 -19.179 1.00 95.06 101 ALA A CA 1
ATOM 832 C C . ALA A 1 101 ? 2.405 -7.541 -19.169 1.00 95.06 101 ALA A C 1
ATOM 834 O O . ALA A 1 101 ? 1.390 -7.778 -18.518 1.00 95.06 101 ALA A O 1
ATOM 835 N N . THR A 1 102 ? 3.013 -8.482 -19.892 1.00 93.06 102 THR A N 1
ATOM 836 C CA . THR A 1 102 ? 2.591 -9.890 -19.867 1.00 93.06 102 THR A CA 1
ATOM 837 C C . THR A 1 102 ? 3.352 -10.624 -18.759 1.00 93.06 102 THR A C 1
ATOM 839 O O . THR A 1 102 ? 4.585 -10.581 -18.770 1.00 93.06 102 THR A O 1
ATOM 842 N N . PRO A 1 103 ? 2.663 -11.267 -17.798 1.00 93.81 103 PRO A N 1
ATOM 843 C CA . PRO A 1 103 ? 3.320 -12.083 -16.783 1.00 93.81 103 PRO A CA 1
ATOM 844 C C . PRO A 1 103 ? 3.994 -13.323 -17.379 1.00 93.81 103 PRO A C 1
ATOM 846 O O . PRO A 1 103 ? 3.528 -13.873 -18.375 1.00 93.81 103 PRO A O 1
ATOM 849 N N . ASP A 1 104 ? 5.070 -13.774 -16.743 1.00 93.44 104 ASP A N 1
ATOM 850 C CA . ASP A 1 104 ? 5.713 -15.056 -17.015 1.00 93.44 104 ASP A CA 1
ATOM 851 C C . ASP A 1 104 ? 4.943 -16.235 -16.385 1.00 93.44 104 ASP A C 1
ATOM 853 O O . ASP A 1 104 ? 3.944 -16.057 -15.681 1.00 93.44 104 ASP A O 1
ATOM 857 N N . ASP A 1 105 ? 5.442 -17.458 -16.592 1.00 89.50 105 ASP A N 1
ATOM 858 C CA . ASP A 1 105 ? 4.848 -18.697 -16.060 1.00 89.50 105 ASP A CA 1
ATOM 859 C C . ASP A 1 105 ? 4.766 -18.740 -14.519 1.00 89.50 105 ASP A C 1
ATOM 861 O O . ASP A 1 105 ? 4.100 -19.603 -13.947 1.00 89.50 105 ASP A O 1
ATOM 865 N N . LYS A 1 106 ? 5.456 -17.827 -13.825 1.00 88.50 106 LYS A N 1
ATOM 866 C CA . LYS A 1 106 ? 5.463 -17.690 -12.363 1.00 88.50 106 LYS A CA 1
ATOM 867 C C . LYS A 1 106 ? 4.635 -16.493 -11.889 1.00 88.50 106 LYS A C 1
ATOM 869 O O . LYS A 1 106 ? 4.66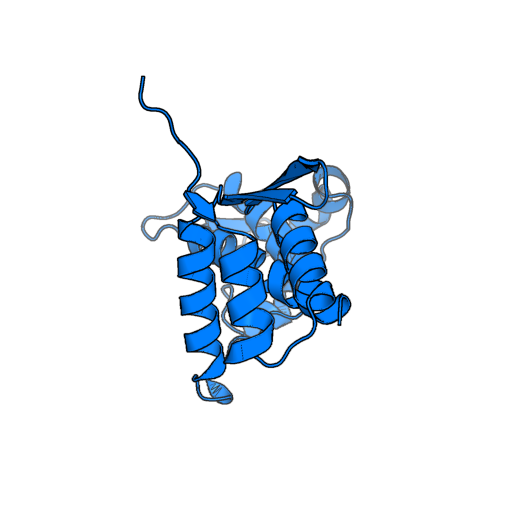4 -16.183 -10.701 1.00 88.50 106 LYS A O 1
ATOM 874 N N . GLY A 1 107 ? 3.916 -15.818 -12.788 1.00 87.19 107 GLY A N 1
ATOM 875 C CA . GLY A 1 107 ? 3.119 -14.631 -12.483 1.00 87.19 107 GLY A CA 1
ATOM 876 C C . GLY A 1 107 ? 3.945 -13.363 -12.252 1.00 87.19 107 GLY A C 1
ATOM 877 O O . GLY A 1 107 ? 3.396 -12.352 -11.811 1.00 87.19 107 GLY A O 1
ATOM 878 N N . LYS A 1 108 ? 5.251 -13.384 -12.547 1.00 95.69 108 LYS A N 1
ATOM 879 C CA . LYS A 1 108 ? 6.103 -12.198 -12.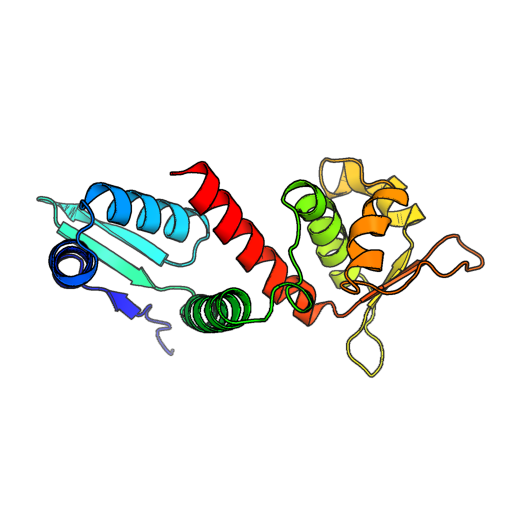464 1.00 95.69 108 LYS A CA 1
ATOM 880 C C . LYS A 1 108 ? 6.019 -11.406 -13.751 1.00 95.69 108 LYS A C 1
ATOM 882 O O . LYS A 1 108 ? 5.961 -11.966 -14.837 1.00 95.69 108 LYS A O 1
ATOM 887 N N . VAL A 1 109 ? 6.068 -10.090 -13.640 1.00 97.25 109 VAL A N 1
ATOM 888 C CA . VAL A 1 109 ? 6.128 -9.195 -14.796 1.00 97.25 109 VAL A CA 1
ATOM 889 C C . VAL A 1 109 ? 7.514 -8.585 -14.895 1.00 97.25 109 VAL A C 1
ATOM 891 O O . VAL A 1 109 ? 8.170 -8.353 -13.878 1.00 97.25 109 VAL A O 1
ATOM 894 N N . LYS A 1 110 ? 7.944 -8.303 -16.125 1.00 97.00 110 LYS A N 1
ATOM 895 C CA . LYS A 1 110 ? 9.155 -7.539 -16.422 1.00 97.00 110 LYS A CA 1
ATOM 896 C C . LYS A 1 110 ? 8.764 -6.214 -17.064 1.00 97.00 110 LYS A C 1
ATOM 898 O O . LYS A 1 110 ? 7.947 -6.193 -17.981 1.00 97.00 110 LYS A O 1
ATOM 903 N N . VAL A 1 111 ? 9.360 -5.120 -16.599 1.00 96.69 111 VAL A N 1
ATOM 904 C CA . VAL A 1 111 ? 9.124 -3.771 -17.138 1.00 96.69 111 VAL A CA 1
ATOM 905 C C . VAL A 1 111 ? 10.444 -3.069 -17.446 1.00 96.69 111 VAL A C 1
ATOM 907 O O . VAL A 1 111 ? 11.441 -3.286 -16.757 1.00 96.69 111 VAL A O 1
ATOM 910 N N . GLN A 1 112 ? 10.436 -2.213 -18.470 1.00 96.62 112 GLN A N 1
ATOM 911 C CA . GLN A 1 112 ? 11.586 -1.394 -18.866 1.00 96.62 112 GLN A CA 1
ATOM 912 C C . GLN A 1 112 ? 11.608 -0.084 -18.074 1.00 96.62 112 GLN A C 1
ATOM 914 O O . GLN A 1 112 ? 10.682 0.721 -18.170 1.00 96.62 112 GLN A O 1
ATOM 919 N N . LEU A 1 113 ? 12.674 0.161 -17.313 1.00 96.31 113 LEU A N 1
ATOM 920 C CA . LEU A 1 113 ? 12.785 1.322 -16.425 1.00 96.31 113 LEU A CA 1
ATOM 921 C C . LEU A 1 113 ? 12.901 2.636 -17.204 1.00 96.31 113 LEU A C 1
ATOM 923 O O . LEU A 1 113 ? 12.372 3.658 -16.773 1.00 96.31 113 LEU A O 1
ATOM 927 N N . GLU A 1 114 ? 13.530 2.600 -18.378 1.00 94.38 114 GLU A N 1
ATOM 928 C CA . GLU A 1 114 ? 13.644 3.763 -19.263 1.00 94.38 114 GLU A CA 1
ATOM 929 C C . GLU A 1 114 ? 12.297 4.205 -19.837 1.00 94.38 114 GLU A C 1
ATOM 931 O O . GLU A 1 114 ? 12.010 5.401 -19.927 1.00 94.38 114 GLU A O 1
ATOM 936 N N . MET A 1 115 ? 11.428 3.241 -20.152 1.00 94.25 115 MET A N 1
ATOM 937 C CA . MET A 1 115 ? 10.056 3.525 -20.566 1.00 94.25 115 MET A CA 1
ATOM 938 C C . MET A 1 115 ? 9.282 4.206 -19.435 1.00 94.25 115 MET A C 1
ATOM 940 O O . MET A 1 115 ? 8.628 5.220 -19.669 1.00 94.25 115 MET A O 1
ATOM 944 N N . ILE A 1 116 ? 9.396 3.683 -18.209 1.00 96.56 116 ILE A N 1
ATOM 945 C CA . ILE A 1 116 ? 8.741 4.268 -17.035 1.00 96.56 116 ILE A CA 1
ATOM 946 C C . ILE A 1 116 ? 9.227 5.699 -16.825 1.00 96.56 116 ILE A C 1
ATOM 948 O O . ILE A 1 116 ? 8.402 6.599 -16.720 1.00 96.56 116 ILE A O 1
ATOM 952 N N . ARG A 1 117 ? 10.544 5.934 -16.831 1.00 95.44 117 ARG A N 1
ATOM 953 C CA . ARG A 1 117 ? 11.117 7.274 -16.647 1.00 95.44 117 ARG A CA 1
ATOM 954 C C . ARG A 1 117 ? 10.601 8.279 -17.672 1.00 95.44 117 ARG A C 1
ATOM 956 O O . ARG A 1 117 ? 10.326 9.425 -17.325 1.00 95.44 117 ARG A O 1
ATOM 963 N N . LYS A 1 118 ? 10.474 7.858 -18.931 1.00 95.50 118 LYS A N 1
ATOM 964 C CA . LYS A 1 118 ? 10.008 8.716 -20.024 1.00 95.50 118 LYS A CA 1
ATOM 965 C C . LYS A 1 118 ? 8.519 9.053 -19.911 1.00 95.50 118 LYS A C 1
ATOM 967 O O . LYS A 1 118 ? 8.138 10.196 -20.147 1.00 95.50 118 LYS A O 1
ATOM 972 N N . GLU A 1 119 ? 7.685 8.069 -19.587 1.00 96.81 119 GLU A N 1
ATOM 973 C CA . GLU A 1 119 ? 6.227 8.209 -19.669 1.00 96.81 119 GLU A CA 1
ATOM 974 C C . GLU A 1 119 ? 5.569 8.512 -18.306 1.00 96.81 119 GLU A C 1
ATOM 976 O O . GLU A 1 119 ? 4.412 8.921 -18.275 1.00 96.81 119 GLU A O 1
ATOM 981 N N . SER A 1 120 ? 6.267 8.385 -17.166 1.00 96.25 120 SER A N 1
ATOM 982 C CA . SER A 1 120 ? 5.649 8.516 -15.833 1.00 96.25 120 SER A CA 1
ATOM 983 C C . SER A 1 120 ? 5.033 9.888 -15.571 1.00 96.25 120 SER A C 1
ATOM 985 O O . SER A 1 120 ? 3.979 9.960 -14.954 1.00 96.25 120 SER A O 1
ATOM 987 N N . VAL A 1 121 ? 5.633 10.977 -16.060 1.00 96.62 121 VAL A N 1
ATOM 988 C CA . VAL A 1 121 ? 5.052 12.321 -15.884 1.00 96.62 121 VAL A CA 1
ATOM 989 C C . VAL A 1 121 ? 3.705 12.418 -16.597 1.00 96.62 121 VAL A C 1
ATOM 991 O O . VAL A 1 121 ? 2.758 12.978 -16.063 1.00 96.62 121 VAL A O 1
ATOM 994 N N . LYS A 1 122 ? 3.600 11.825 -17.786 1.00 96.94 122 LYS A N 1
ATOM 995 C CA . LYS A 1 122 ? 2.368 11.812 -18.574 1.00 96.94 122 LYS A CA 1
ATOM 996 C C . LYS A 1 122 ? 1.318 10.872 -17.980 1.00 96.94 122 LYS A C 1
ATOM 998 O O . LYS A 1 122 ? 0.146 11.226 -17.934 1.00 96.94 122 LYS A O 1
ATOM 1003 N N . ASP A 1 123 ? 1.734 9.681 -17.560 1.00 96.69 123 ASP A N 1
ATOM 1004 C CA . ASP A 1 123 ? 0.822 8.616 -17.137 1.00 96.69 123 ASP A CA 1
ATOM 1005 C C . ASP A 1 123 ? 0.422 8.720 -15.653 1.00 96.69 123 ASP A C 1
ATOM 1007 O O . ASP A 1 123 ? -0.647 8.243 -15.273 1.00 96.69 123 ASP A O 1
ATOM 1011 N N . LEU A 1 124 ? 1.280 9.305 -14.810 1.00 96.00 124 LEU A N 1
ATOM 1012 C CA . LEU A 1 124 ? 1.166 9.277 -13.346 1.00 96.00 124 LEU A CA 1
ATOM 1013 C C . LEU A 1 124 ? 1.294 10.655 -12.679 1.00 96.00 124 LEU A C 1
ATOM 1015 O O . LEU A 1 124 ? 1.098 10.731 -11.469 1.00 96.00 124 LEU A O 1
ATOM 1019 N N . ASP A 1 125 ? 1.604 11.718 -13.429 1.00 96.38 125 ASP A N 1
ATOM 1020 C CA . ASP A 1 125 ? 1.801 13.090 -12.922 1.00 96.38 125 ASP A CA 1
ATOM 1021 C C . ASP A 1 125 ? 3.018 13.257 -11.983 1.00 96.38 125 ASP A C 1
ATOM 1023 O O . ASP A 1 125 ? 3.117 14.194 -11.194 1.00 96.38 125 ASP A O 1
ATOM 1027 N N . TYR A 1 126 ? 3.992 12.342 -12.059 1.00 95.75 126 TYR A N 1
ATOM 1028 C CA . TYR A 1 126 ? 5.283 12.474 -11.375 1.00 95.75 126 TYR A CA 1
ATOM 1029 C C . TYR A 1 126 ? 6.408 11.751 -12.116 1.00 95.75 126 TYR A C 1
ATOM 1031 O O . TYR A 1 126 ? 6.200 10.772 -12.836 1.00 95.75 126 TYR A O 1
ATOM 1039 N N . LEU A 1 127 ? 7.639 12.233 -11.935 1.00 95.44 127 LEU A N 1
ATOM 1040 C CA . LEU A 1 127 ? 8.829 11.604 -12.501 1.00 95.44 127 LEU A CA 1
ATOM 1041 C C . LEU A 1 127 ? 9.272 10.415 -11.639 1.00 95.44 127 LEU A C 1
ATOM 1043 O O . LEU A 1 127 ? 9.389 10.547 -10.420 1.00 95.44 127 LEU A O 1
ATOM 1047 N N . VAL A 1 128 ? 9.569 9.289 -12.288 1.00 96.00 128 VAL A N 1
ATOM 1048 C CA . VAL A 1 128 ? 10.203 8.127 -11.659 1.00 96.00 128 VAL A CA 1
ATOM 1049 C C . VAL A 1 128 ? 11.565 7.884 -12.299 1.00 96.00 128 VAL A C 1
ATOM 1051 O O . VAL A 1 128 ? 11.656 7.647 -13.499 1.00 96.00 128 VAL A O 1
ATOM 1054 N N . ASP A 1 129 ? 12.631 7.941 -11.508 1.00 94.81 129 ASP A N 1
ATOM 1055 C CA . ASP A 1 129 ? 14.001 7.726 -11.971 1.00 94.81 129 ASP A CA 1
ATOM 1056 C C . ASP A 1 129 ? 14.448 6.268 -11.798 1.00 94.81 129 ASP A C 1
ATOM 1058 O O . ASP A 1 129 ? 14.018 5.550 -10.892 1.00 94.81 129 ASP A O 1
ATOM 1062 N N . VAL A 1 130 ? 15.374 5.834 -12.652 1.00 93.50 130 VAL A N 1
ATOM 1063 C CA . VAL A 1 130 ? 15.925 4.473 -12.660 1.00 93.50 130 VAL A CA 1
ATOM 1064 C C . VAL A 1 130 ? 16.683 4.134 -11.367 1.00 93.50 130 VAL A C 1
ATOM 1066 O O . VAL A 1 130 ? 16.804 2.962 -11.012 1.00 93.50 130 VAL A O 1
ATOM 1069 N N . ASN A 1 131 ? 17.184 5.118 -10.622 1.00 94.00 131 ASN A N 1
ATOM 1070 C CA . ASN A 1 131 ? 17.886 4.884 -9.354 1.00 94.00 131 ASN A CA 1
ATOM 1071 C C . ASN A 1 131 ? 16.938 4.761 -8.152 1.00 94.00 131 ASN A C 1
ATOM 1073 O O . ASN A 1 131 ? 17.320 4.244 -7.105 1.00 94.00 131 ASN A O 1
ATOM 1077 N N . GLN A 1 132 ? 15.668 5.156 -8.289 1.00 94.88 132 GLN A N 1
ATOM 1078 C CA . GLN A 1 132 ? 14.697 5.057 -7.191 1.00 94.88 132 GLN A CA 1
ATOM 1079 C C . GLN A 1 132 ? 14.324 3.610 -6.831 1.00 94.88 132 GLN A C 1
ATOM 1081 O O . GLN A 1 132 ? 13.689 3.383 -5.803 1.00 94.88 132 GLN A O 1
ATOM 1086 N N . TYR A 1 133 ? 14.726 2.632 -7.646 1.00 96.00 133 TYR A N 1
ATOM 1087 C CA . TYR A 1 133 ? 14.497 1.210 -7.389 1.00 96.00 133 TYR A CA 1
ATOM 1088 C C . TYR A 1 133 ? 15.546 0.582 -6.463 1.00 96.00 133 TYR A C 1
ATOM 1090 O O . TYR A 1 133 ? 15.296 -0.494 -5.931 1.00 96.00 133 TYR A O 1
ATOM 1098 N N . ASP A 1 134 ? 16.690 1.229 -6.221 1.00 96.06 134 ASP A N 1
ATOM 1099 C CA . ASP A 1 134 ? 17.825 0.606 -5.521 1.00 96.06 134 ASP A CA 1
ATOM 1100 C C . ASP A 1 134 ? 17.484 0.193 -4.081 1.00 96.06 134 ASP A C 1
ATOM 1102 O O . ASP A 1 134 ? 17.874 -0.886 -3.632 1.00 96.06 134 ASP A O 1
ATOM 1106 N N . GLY A 1 135 ? 16.676 0.996 -3.379 1.00 95.75 135 GLY A N 1
ATOM 1107 C CA . GLY A 1 135 ? 16.168 0.648 -2.047 1.00 95.75 135 GLY A CA 1
ATOM 1108 C C . GLY A 1 135 ? 15.275 -0.597 -2.061 1.00 95.75 135 GLY A C 1
ATOM 1109 O O . GLY A 1 135 ? 15.421 -1.484 -1.220 1.00 95.75 135 GLY A O 1
ATOM 1110 N N . LEU A 1 136 ? 14.410 -0.720 -3.071 1.00 97.25 136 LEU A N 1
ATOM 1111 C CA . LEU A 1 136 ? 13.523 -1.872 -3.250 1.00 97.25 136 LEU A CA 1
ATOM 1112 C C . LEU A 1 136 ? 14.301 -3.142 -3.625 1.00 97.25 136 LEU A C 1
ATOM 1114 O O . LEU A 1 136 ? 13.954 -4.232 -3.166 1.00 97.25 136 LEU A O 1
ATOM 1118 N N . ILE A 1 137 ? 15.366 -2.999 -4.419 1.00 97.38 137 ILE A N 1
ATOM 1119 C CA . ILE A 1 137 ? 16.283 -4.088 -4.786 1.00 97.38 137 ILE A CA 1
ATOM 1120 C C . ILE A 1 137 ? 17.014 -4.596 -3.544 1.00 97.38 137 ILE A C 1
ATOM 1122 O O . ILE A 1 137 ? 17.003 -5.796 -3.272 1.00 97.38 137 ILE A O 1
ATOM 1126 N N . ALA A 1 138 ? 17.587 -3.693 -2.743 1.00 95.75 138 ALA A N 1
ATOM 1127 C CA . ALA A 1 138 ? 18.275 -4.051 -1.502 1.00 95.75 138 ALA A CA 1
ATOM 1128 C C . ALA A 1 138 ? 17.350 -4.796 -0.520 1.00 95.75 138 ALA A C 1
ATOM 1130 O O . ALA A 1 138 ? 17.776 -5.725 0.166 1.00 95.75 138 ALA A O 1
ATOM 1131 N N . LYS A 1 139 ? 16.062 -4.432 -0.507 1.00 95.56 139 LYS A N 1
ATOM 1132 C CA . LYS A 1 139 ? 15.000 -5.073 0.286 1.00 95.56 139 LYS A CA 1
ATOM 1133 C C . LYS A 1 139 ? 14.439 -6.356 -0.342 1.00 95.56 139 LYS A C 1
ATOM 1135 O O . LYS A 1 139 ? 13.567 -6.982 0.254 1.00 95.56 139 LYS A O 1
ATOM 1140 N N . LYS A 1 140 ? 14.917 -6.752 -1.529 1.00 95.38 140 LYS A N 1
ATOM 1141 C CA . LYS A 1 140 ? 14.454 -7.920 -2.304 1.00 95.38 140 LYS A CA 1
ATOM 1142 C C . LYS A 1 140 ? 12.961 -7.890 -2.651 1.00 95.38 140 LYS A C 1
ATOM 1144 O O . LYS A 1 140 ? 12.348 -8.933 -2.862 1.00 95.38 140 LYS A O 1
ATOM 1149 N N . VAL A 1 141 ? 12.380 -6.695 -2.730 1.00 96.44 141 VAL A N 1
ATOM 1150 C CA . VAL A 1 141 ? 10.982 -6.480 -3.141 1.00 96.44 141 VAL A CA 1
ATOM 1151 C C . VAL A 1 141 ? 10.835 -6.675 -4.653 1.00 96.44 141 VAL A C 1
ATOM 1153 O O . VAL A 1 141 ? 9.798 -7.106 -5.150 1.00 96.44 141 VAL A O 1
ATOM 1156 N N . VAL A 1 142 ? 11.905 -6.379 -5.387 1.00 97.31 142 VAL A N 1
ATOM 1157 C CA . VAL A 1 142 ? 12.028 -6.486 -6.843 1.00 97.31 142 VAL A CA 1
ATOM 1158 C C . VAL A 1 142 ? 13.376 -7.131 -7.190 1.00 97.31 142 VAL A C 1
ATOM 1160 O O . VAL A 1 142 ? 14.268 -7.191 -6.341 1.00 97.31 142 VAL A O 1
ATOM 1163 N N . SER A 1 143 ? 13.537 -7.643 -8.414 1.00 97.38 143 SER A N 1
ATOM 1164 C CA . SER A 1 143 ? 14.814 -8.211 -8.875 1.00 97.38 143 SER A CA 1
ATOM 1165 C C . SER A 1 143 ? 15.906 -7.151 -9.007 1.00 97.38 143 SER A C 1
ATOM 1167 O O . SER A 1 143 ? 15.615 -5.965 -9.072 1.00 97.38 143 SER A O 1
ATOM 1169 N N . GLU A 1 144 ? 17.159 -7.573 -9.172 1.00 97.62 144 GLU A N 1
ATOM 1170 C CA . GLU A 1 144 ? 18.204 -6.672 -9.669 1.00 97.62 144 GLU A CA 1
ATOM 1171 C C . GLU A 1 144 ? 17.860 -6.115 -11.061 1.00 97.62 144 GLU A C 1
ATOM 1173 O O . GLU A 1 144 ? 17.039 -6.688 -11.793 1.00 97.62 144 GLU A O 1
ATOM 1178 N N . LYS A 1 145 ? 18.494 -4.991 -11.418 1.00 97.12 145 LYS A N 1
ATOM 1179 C CA . LYS A 1 145 ? 18.381 -4.399 -12.754 1.00 97.12 145 LYS A CA 1
ATOM 1180 C C . LYS A 1 145 ? 19.109 -5.288 -13.753 1.00 97.12 145 LYS A C 1
ATOM 1182 O O . LYS A 1 145 ? 20.275 -5.621 -13.556 1.00 97.12 145 LYS A O 1
ATOM 1187 N N . ILE A 1 146 ? 18.438 -5.625 -14.843 1.00 96.50 146 ILE A N 1
ATOM 1188 C CA . ILE A 1 146 ? 19.015 -6.418 -15.924 1.00 96.50 146 ILE A CA 1
ATOM 1189 C C . ILE A 1 146 ? 19.254 -5.489 -17.107 1.00 96.50 146 ILE A C 1
ATOM 1191 O O . ILE A 1 146 ? 18.324 -4.831 -17.575 1.00 96.50 146 ILE A O 1
ATOM 1195 N N . GLN A 1 147 ? 20.498 -5.438 -17.583 1.00 95.88 147 GLN A N 1
ATOM 1196 C CA . GLN A 1 147 ? 20.822 -4.764 -18.835 1.00 95.88 147 GLN A CA 1
ATOM 1197 C C . GLN A 1 147 ? 20.305 -5.598 -20.008 1.00 95.88 147 GLN A C 1
ATOM 1199 O O . GLN A 1 147 ? 20.716 -6.740 -20.201 1.00 95.88 147 GLN A O 1
ATOM 1204 N N . GLU A 1 148 ? 19.429 -5.001 -20.804 1.00 92.75 148 GLU A N 1
ATOM 1205 C CA . GLU A 1 148 ? 18.904 -5.557 -22.046 1.00 92.75 148 GLU A CA 1
ATOM 1206 C C . GLU A 1 148 ? 19.238 -4.618 -23.217 1.00 92.75 148 GLU A C 1
ATOM 1208 O O . GLU A 1 148 ? 19.841 -3.556 -23.029 1.00 92.75 148 GLU A O 1
ATOM 1213 N N . ALA A 1 149 ? 18.885 -5.021 -24.441 1.00 87.56 149 ALA A N 1
ATOM 1214 C CA . ALA A 1 149 ? 19.165 -4.238 -25.647 1.00 87.56 149 ALA A CA 1
ATOM 1215 C C . ALA A 1 149 ? 18.515 -2.841 -25.609 1.00 87.56 149 ALA A C 1
ATOM 1217 O O . ALA A 1 149 ? 19.129 -1.869 -26.041 1.00 87.56 149 ALA A O 1
ATOM 1218 N N . ASP A 1 150 ? 17.317 -2.744 -25.026 1.00 83.38 150 ASP A N 1
ATOM 1219 C CA . ASP A 1 150 ? 16.497 -1.526 -25.004 1.00 83.38 150 ASP A CA 1
ATOM 1220 C C . ASP A 1 150 ? 16.619 -0.721 -23.696 1.00 83.38 150 ASP A C 1
ATOM 1222 O O . ASP A 1 150 ? 15.874 0.235 -23.473 1.00 83.38 150 ASP A O 1
ATOM 1226 N N . GLY A 1 151 ? 17.563 -1.089 -22.822 1.00 90.94 151 GLY A N 1
ATOM 1227 C CA . GLY A 1 151 ? 17.822 -0.401 -21.558 1.00 90.94 151 GLY A CA 1
ATOM 1228 C C . GLY A 1 151 ? 17.814 -1.327 -20.345 1.00 90.94 151 GLY A C 1
ATOM 1229 O O . GLY A 1 151 ? 18.097 -2.520 -20.442 1.00 90.94 151 GLY A O 1
ATOM 1230 N N . LEU A 1 152 ? 17.545 -0.747 -19.175 1.00 96.12 152 LEU A N 1
ATOM 1231 C CA . LEU A 1 152 ? 17.480 -1.475 -17.910 1.00 96.12 152 LEU A CA 1
ATOM 1232 C C . LEU A 1 152 ? 16.055 -1.957 -17.647 1.00 96.12 152 LEU A C 1
ATOM 1234 O O . LEU A 1 152 ? 15.113 -1.165 -17.695 1.00 96.12 152 LEU A O 1
ATOM 1238 N N . SER A 1 153 ? 15.915 -3.227 -17.279 1.00 96.75 153 SER A N 1
ATOM 1239 C CA . SER A 1 153 ? 14.643 -3.823 -16.876 1.00 96.75 153 SER A CA 1
ATOM 1240 C C . SER A 1 153 ? 14.674 -4.326 -15.437 1.00 96.75 153 SER A C 1
ATOM 1242 O O . SER A 1 153 ? 15.737 -4.574 -14.863 1.00 96.75 153 SER A O 1
ATOM 1244 N N . ILE A 1 154 ? 13.489 -4.485 -14.851 1.00 97.44 154 ILE A N 1
ATOM 1245 C CA . ILE A 1 154 ? 13.309 -5.107 -13.539 1.00 97.44 154 ILE A CA 1
ATOM 1246 C C . ILE A 1 154 ? 12.127 -6.069 -13.580 1.00 97.44 154 ILE A C 1
ATOM 1248 O O . ILE A 1 154 ? 11.161 -5.842 -14.311 1.00 97.44 154 ILE A O 1
ATOM 1252 N N . SER A 1 155 ? 12.209 -7.151 -12.808 1.00 97.50 155 SER A N 1
ATOM 1253 C CA . SER A 1 155 ? 11.155 -8.159 -12.695 1.00 97.50 155 SER A CA 1
ATOM 1254 C C . SER A 1 155 ? 10.650 -8.274 -11.260 1.00 97.50 155 SER A C 1
ATOM 1256 O O . SER A 1 155 ? 11.426 -8.182 -10.309 1.00 97.50 155 SER A O 1
ATOM 1258 N N . TYR A 1 156 ? 9.349 -8.484 -11.085 1.00 97.69 156 TYR A N 1
ATOM 1259 C CA . TYR A 1 156 ? 8.714 -8.563 -9.766 1.00 97.69 156 TYR A CA 1
ATOM 1260 C C . TYR A 1 156 ? 7.375 -9.297 -9.833 1.00 97.69 156 TYR A C 1
ATOM 1262 O O . TYR A 1 156 ? 6.811 -9.496 -10.908 1.00 97.69 156 TYR A O 1
ATOM 1270 N N . ASP A 1 157 ? 6.874 -9.710 -8.673 1.00 96.88 157 ASP A N 1
ATOM 1271 C CA . ASP A 1 157 ? 5.549 -10.311 -8.540 1.00 96.88 157 ASP A CA 1
ATOM 1272 C C . ASP A 1 157 ? 4.485 -9.204 -8.497 1.00 96.88 157 ASP A C 1
ATOM 1274 O O . ASP A 1 157 ? 4.368 -8.466 -7.515 1.00 96.88 157 ASP A O 1
ATOM 1278 N N . LEU A 1 158 ? 3.727 -9.054 -9.588 1.00 95.88 158 LEU A N 1
ATOM 1279 C CA . LEU A 1 158 ? 2.711 -8.007 -9.698 1.00 95.88 158 LEU A CA 1
ATOM 1280 C C . LEU A 1 158 ? 1.582 -8.205 -8.684 1.00 95.88 158 LEU A C 1
ATOM 1282 O O . LEU A 1 158 ? 1.077 -7.226 -8.129 1.00 95.88 158 LEU A O 1
ATOM 1286 N N . LYS A 1 159 ? 1.179 -9.457 -8.442 1.00 94.88 159 LYS A N 1
ATOM 1287 C CA . LYS A 1 159 ? 0.084 -9.776 -7.526 1.00 94.88 159 LYS A CA 1
ATOM 1288 C C . LYS A 1 159 ? 0.473 -9.393 -6.105 1.00 94.88 159 LYS A C 1
ATOM 1290 O O . LYS A 1 159 ? -0.311 -8.744 -5.414 1.00 94.88 159 LYS A O 1
ATOM 1295 N N . GLU A 1 160 ? 1.694 -9.732 -5.706 1.00 94.69 160 GLU A N 1
ATOM 1296 C CA . GLU A 1 160 ? 2.190 -9.408 -4.375 1.00 94.69 160 GLU A CA 1
ATOM 1297 C C . GLU A 1 160 ? 2.354 -7.898 -4.176 1.00 94.69 160 GLU A C 1
ATOM 1299 O O . GLU A 1 160 ? 1.899 -7.369 -3.163 1.00 94.69 160 GLU A O 1
ATOM 1304 N N . LEU A 1 161 ? 2.900 -7.158 -5.151 1.00 95.81 161 LEU A N 1
ATOM 1305 C CA . LEU A 1 161 ? 2.979 -5.695 -5.030 1.00 95.81 161 LEU A CA 1
ATOM 1306 C C . LEU A 1 161 ? 1.595 -5.044 -4.954 1.00 95.81 161 LEU A C 1
ATOM 1308 O O . LEU A 1 161 ? 1.381 -4.154 -4.130 1.00 95.81 161 LEU A O 1
ATOM 1312 N N . THR A 1 162 ? 0.648 -5.504 -5.774 1.00 95.38 162 THR A N 1
ATOM 1313 C CA . THR A 1 162 ? -0.732 -4.990 -5.780 1.00 95.38 162 THR A CA 1
ATOM 1314 C C . THR A 1 162 ? -1.431 -5.229 -4.440 1.00 95.38 162 THR A C 1
ATOM 1316 O O . THR A 1 162 ? -2.249 -4.411 -4.024 1.00 95.38 162 THR A O 1
ATOM 1319 N N . ARG A 1 163 ? -1.073 -6.309 -3.735 1.00 94.31 163 ARG A N 1
ATOM 1320 C CA . ARG A 1 163 ? -1.537 -6.601 -2.374 1.00 94.31 163 ARG A CA 1
ATOM 1321 C C . ARG A 1 163 ? -0.844 -5.723 -1.324 1.00 94.31 163 ARG A C 1
ATOM 1323 O O . ARG A 1 163 ? -1.516 -5.092 -0.514 1.00 94.31 163 ARG A O 1
ATOM 1330 N N . LEU A 1 164 ? 0.489 -5.653 -1.345 1.00 95.31 164 LEU A N 1
ATOM 1331 C CA . LEU A 1 164 ? 1.292 -5.006 -0.298 1.00 95.31 164 LEU A CA 1
ATOM 1332 C C . LEU A 1 164 ? 1.235 -3.474 -0.317 1.00 95.31 164 LEU A C 1
ATOM 1334 O O . LEU A 1 164 ? 1.244 -2.844 0.742 1.00 95.31 164 LEU A O 1
ATOM 1338 N N . VAL A 1 165 ? 1.217 -2.845 -1.495 1.00 96.75 165 VAL A N 1
ATOM 1339 C CA . VAL A 1 165 ? 1.298 -1.377 -1.605 1.00 96.75 165 VAL A CA 1
ATOM 1340 C C . VAL A 1 165 ? 0.135 -0.679 -0.888 1.00 96.75 165 VAL A C 1
ATOM 1342 O O . VAL A 1 165 ? 0.405 0.218 -0.082 1.00 96.75 165 VAL A O 1
ATOM 1345 N N . PRO A 1 166 ? -1.132 -1.091 -1.080 1.00 96.31 166 PRO A N 1
ATOM 1346 C CA . PRO A 1 166 ? -2.254 -0.558 -0.313 1.00 96.31 166 PRO A CA 1
ATOM 1347 C C . PRO A 1 166 ? -2.100 -0.677 1.212 1.00 96.31 166 PRO A C 1
ATOM 1349 O O . PRO A 1 166 ? -2.500 0.242 1.929 1.00 96.31 166 PRO A O 1
ATOM 1352 N N . PHE A 1 167 ? -1.490 -1.753 1.724 1.00 97.38 167 PHE A N 1
ATOM 1353 C CA . PHE A 1 167 ? -1.245 -1.918 3.163 1.00 97.38 167 PHE A CA 1
ATOM 1354 C C . PHE A 1 167 ? -0.284 -0.857 3.694 1.00 97.38 167 PHE A C 1
ATOM 1356 O O . PHE A 1 167 ? -0.577 -0.195 4.689 1.00 97.38 167 PHE A O 1
ATOM 1363 N N . TRP A 1 168 ? 0.833 -0.635 3.001 1.00 97.75 168 TRP A N 1
ATOM 1364 C CA . TRP A 1 168 ? 1.793 0.402 3.381 1.00 97.75 168 TRP A CA 1
ATOM 1365 C C . TRP A 1 168 ? 1.216 1.809 3.248 1.00 97.75 168 TRP A C 1
ATOM 1367 O O . TRP A 1 168 ? 1.456 2.651 4.112 1.00 97.75 168 TRP A O 1
ATOM 1377 N N . GLN A 1 169 ? 0.403 2.069 2.220 1.00 96.75 169 GLN A N 1
ATOM 1378 C CA . GLN A 1 169 ? -0.325 3.334 2.112 1.00 96.75 169 GLN A CA 1
ATOM 1379 C C . GLN A 1 169 ? -1.229 3.570 3.324 1.00 96.75 169 GLN A C 1
ATOM 1381 O O . GLN A 1 169 ? -1.208 4.665 3.886 1.00 96.75 169 GLN A O 1
ATOM 1386 N N . LEU A 1 170 ? -1.989 2.554 3.742 1.00 96.56 170 LEU A N 1
ATOM 1387 C CA . LEU A 1 170 ? -2.858 2.649 4.909 1.00 96.56 170 LEU A CA 1
ATOM 1388 C C . LEU A 1 170 ? -2.050 2.897 6.190 1.00 96.56 170 LEU A C 1
ATOM 1390 O O . LEU A 1 170 ? -2.403 3.782 6.967 1.00 96.56 170 LEU A O 1
ATOM 1394 N N . ILE A 1 171 ? -0.938 2.179 6.385 1.00 96.19 171 ILE A N 1
ATOM 1395 C CA . ILE A 1 171 ? -0.033 2.376 7.529 1.00 96.19 171 ILE A CA 1
ATOM 1396 C C . ILE A 1 171 ? 0.439 3.829 7.599 1.00 96.19 171 ILE A C 1
ATOM 1398 O O . ILE A 1 171 ? 0.335 4.448 8.657 1.00 96.19 171 ILE A O 1
ATOM 1402 N N . TYR A 1 172 ? 0.921 4.387 6.488 1.00 97.06 172 TYR A N 1
ATOM 1403 C CA . TYR A 1 172 ? 1.440 5.752 6.479 1.00 97.06 172 TYR A CA 1
ATOM 1404 C C . TYR A 1 172 ? 0.364 6.807 6.700 1.00 97.06 172 TYR A C 1
ATOM 1406 O O . TYR A 1 172 ? 0.601 7.750 7.446 1.00 97.06 172 TYR A O 1
ATOM 1414 N N . VAL A 1 173 ? -0.830 6.628 6.132 1.00 95.81 173 VAL A N 1
ATOM 1415 C CA . VAL A 1 173 ? -1.945 7.550 6.391 1.00 95.81 173 VAL A CA 1
ATOM 1416 C C . VAL A 1 173 ? -2.366 7.506 7.861 1.00 95.81 173 VAL A C 1
ATOM 1418 O O . VAL A 1 173 ? -2.597 8.551 8.459 1.00 95.81 173 VAL A O 1
ATOM 1421 N N . ILE A 1 174 ? -2.415 6.320 8.476 1.00 93.69 174 ILE A N 1
ATOM 1422 C CA . ILE A 1 174 ? -2.707 6.190 9.911 1.00 93.69 174 ILE A CA 1
ATOM 1423 C C . ILE A 1 174 ? -1.605 6.837 10.760 1.00 93.69 174 ILE A C 1
ATOM 1425 O O . ILE A 1 174 ? -1.914 7.446 11.780 1.00 93.69 174 ILE A O 1
ATOM 1429 N N . GLN A 1 175 ? -0.332 6.708 10.374 1.00 92.94 175 GLN A N 1
ATOM 1430 C CA . GLN A 1 175 ? 0.788 7.331 11.087 1.00 92.94 175 GLN A CA 1
ATOM 1431 C C . GLN A 1 175 ? 0.753 8.859 11.007 1.00 92.94 175 GLN A C 1
ATOM 1433 O O . GLN A 1 175 ? 0.975 9.504 12.025 1.00 92.94 175 GLN A O 1
ATOM 1438 N N . ASP A 1 176 ? 0.446 9.422 9.837 1.00 92.31 176 ASP A N 1
ATOM 1439 C CA . ASP A 1 176 ? 0.346 10.873 9.638 1.00 92.31 176 ASP A CA 1
ATOM 1440 C C . ASP A 1 176 ? -0.862 11.493 10.366 1.00 92.31 176 ASP A C 1
ATOM 1442 O O . ASP A 1 176 ? -0.879 12.694 10.620 1.00 92.31 176 ASP A O 1
ATOM 1446 N N . ALA A 1 177 ? -1.892 10.692 10.659 1.00 86.00 177 ALA A N 1
ATOM 1447 C CA . ALA A 1 177 ? -3.123 11.133 11.315 1.00 86.00 177 ALA A CA 1
ATOM 1448 C C . ALA A 1 177 ? -3.080 11.069 12.856 1.00 86.00 177 ALA A C 1
ATOM 1450 O O . ALA A 1 177 ? -4.069 11.424 13.502 1.00 86.00 177 ALA A O 1
ATOM 1451 N N . ARG A 1 178 ? -1.984 10.566 13.439 1.00 67.50 178 ARG A N 1
ATOM 1452 C CA . ARG A 1 178 ? -1.751 10.537 14.893 1.00 67.50 178 ARG A CA 1
ATOM 1453 C C . ARG A 1 178 ? -1.220 11.870 15.398 1.00 67.50 178 ARG A C 1
ATOM 1455 O O . ARG A 1 178 ? -1.629 12.228 16.524 1.00 67.50 178 ARG A O 1
#

Sequence (178 aa):
GVSLGGHALSWNVLRRYTIQVFQEPTNKMETLLEILSAFEILTIEKLGEGRKKILIQKLEFMVDFVEFYNEYLYAKEESRVTIEKKELPTLKALIYYGHKATPDDKGKVKVQLEMIRKESVKDLDYLVDVNQYDGLIAKKVVSEKIQEADGLSISYDLKELTRLVPFWQLIYVIQDAR